Protein AF-A0A9N9E6P3-F1 (afdb_monomer_lite)

InterPro domains:
  IPR013761 Sterile alpha motif/pointed domain superfamily [G3DSA:1.10.150.50] (1-52)

pLDDT: mean 78.27, std 16.49, range [48.97, 97.44]

Sequence (75 aa):
MESHFEILHKEEITGLDFLETTKEKFQSYGLKRGSATRLAKFIADLKKSNTPKSNTGTVYVFVDNSNLFIEGKYT

Foldseek 3Di:
DPDLVNLCVVVVQDPVNLLVDALVNSVVSPDDSVVSVVSNVVSVVVVVVPPPDDPPQWDWDDDPPDPDTDTDHDD

Secondary structure (DSSP, 8-state):
---HHHHHHHTT--HHHHHH--HHHHHHTT--HHHHHHHHHHHHHHHHHTS-----SEEEEE-TTS--EEEEE--

Organism: NCBI:txid144538

Structure (mmCIF, N/CA/C/O backbone):
data_AF-A0A9N9E6P3-F1
#
_entry.id   AF-A0A9N9E6P3-F1
#
loop_
_atom_site.group_PDB
_atom_site.id
_atom_site.type_symbol
_atom_site.label_atom_id
_atom_site.label_alt_id
_atom_site.label_comp_id
_atom_site.label_asym_id
_atom_site.label_entity_id
_atom_site.label_seq_id
_atom_site.pdbx_PDB_ins_code
_atom_site.Cartn_x
_atom_site.Cartn_y
_atom_site.Cartn_z
_atom_site.occupancy
_atom_site.B_iso_or_equiv
_atom_site.auth_seq_id
_atom_site.auth_comp_id
_atom_site.auth_asym_id
_atom_site.auth_atom_id
_atom_site.pdbx_PDB_model_num
ATOM 1 N N . MET A 1 1 ? 9.160 5.871 -19.483 1.00 48.97 1 MET A N 1
ATOM 2 C CA . MET A 1 1 ? 9.195 5.854 -18.007 1.00 48.97 1 MET A CA 1
ATOM 3 C C . MET A 1 1 ? 7.953 5.088 -17.621 1.00 48.97 1 MET A C 1
ATOM 5 O O . MET A 1 1 ? 6.874 5.598 -17.871 1.00 48.97 1 MET A O 1
ATOM 9 N N . GLU A 1 2 ? 8.095 3.841 -17.195 1.00 53.22 2 GLU A N 1
ATOM 10 C CA . GLU A 1 2 ? 6.943 3.030 -16.801 1.00 53.22 2 GLU A CA 1
ATOM 11 C C . GLU A 1 2 ? 6.295 3.700 -15.589 1.00 53.22 2 GLU A C 1
ATOM 13 O O . GLU A 1 2 ? 6.964 3.952 -14.578 1.00 53.22 2 GLU A O 1
ATOM 18 N N . SER A 1 3 ? 5.042 4.129 -15.734 1.00 70.19 3 SER A N 1
ATOM 19 C CA . SER A 1 3 ? 4.332 4.750 -14.625 1.00 70.19 3 SER A CA 1
ATOM 20 C C . SER A 1 3 ? 4.143 3.696 -13.533 1.00 70.19 3 SER A C 1
ATOM 22 O O . SER A 1 3 ? 3.900 2.527 -13.817 1.00 70.19 3 SER A O 1
ATOM 24 N N . HIS A 1 4 ? 4.237 4.076 -12.257 1.00 66.12 4 HIS A N 1
ATOM 25 C CA . HIS A 1 4 ? 4.027 3.124 -11.155 1.00 66.12 4 HIS A CA 1
ATOM 26 C C . HIS A 1 4 ? 2.657 2.408 -11.222 1.00 66.12 4 HIS A C 1
ATOM 28 O O . HIS A 1 4 ? 2.486 1.374 -10.584 1.00 66.12 4 HIS A O 1
ATOM 34 N N . PHE A 1 5 ? 1.701 2.949 -11.988 1.00 72.88 5 PHE A N 1
ATOM 35 C CA . PHE A 1 5 ? 0.390 2.358 -12.252 1.00 72.88 5 PHE A CA 1
ATOM 36 C C . PHE A 1 5 ? 0.438 1.175 -13.227 1.00 72.88 5 PHE A C 1
ATOM 38 O O . PHE A 1 5 ? -0.317 0.224 -13.044 1.00 72.88 5 PHE A O 1
ATOM 45 N N . GLU A 1 6 ? 1.340 1.187 -14.213 1.00 84.69 6 GLU A N 1
ATOM 46 C CA . GLU A 1 6 ? 1.501 0.076 -15.163 1.00 84.69 6 GLU A CA 1
ATOM 47 C C . GLU A 1 6 ? 1.912 -1.218 -14.455 1.00 84.69 6 GLU A C 1
ATOM 49 O O . GLU A 1 6 ? 1.448 -2.288 -14.832 1.00 84.69 6 GLU A O 1
ATOM 54 N N . ILE A 1 7 ? 2.703 -1.123 -13.381 1.00 87.44 7 ILE A N 1
ATOM 55 C CA . ILE A 1 7 ? 3.113 -2.283 -12.576 1.00 87.44 7 ILE A CA 1
ATOM 56 C C . ILE A 1 7 ? 1.901 -2.956 -11.921 1.00 87.44 7 ILE A C 1
ATOM 58 O O . ILE A 1 7 ? 1.748 -4.167 -12.013 1.00 87.44 7 ILE A O 1
ATOM 62 N N . LEU A 1 8 ? 1.010 -2.181 -11.292 1.00 88.06 8 LEU A N 1
ATOM 63 C CA . LEU A 1 8 ? -0.172 -2.742 -10.626 1.00 88.06 8 LEU A CA 1
ATOM 64 C C . LEU A 1 8 ? -1.141 -3.382 -11.628 1.00 88.06 8 LEU A C 1
ATOM 66 O O . LEU A 1 8 ? -1.737 -4.411 -11.330 1.00 88.06 8 LEU A O 1
ATOM 70 N N . HIS A 1 9 ? -1.272 -2.779 -12.812 1.00 88.00 9 HIS A N 1
ATOM 71 C CA . HIS A 1 9 ? -2.097 -3.310 -13.893 1.00 88.00 9 HIS A CA 1
ATOM 72 C C . HIS A 1 9 ? -1.511 -4.598 -14.491 1.00 88.00 9 HIS A C 1
ATOM 74 O O . HIS A 1 9 ? -2.253 -5.535 -14.757 1.00 88.00 9 HIS A O 1
ATOM 80 N N . LYS A 1 10 ? -0.188 -4.664 -14.697 1.00 90.94 10 LYS A N 1
ATOM 81 C CA . LYS A 1 10 ? 0.497 -5.862 -15.218 1.00 90.94 10 LYS A CA 1
ATOM 82 C C . LYS A 1 10 ? 0.397 -7.063 -14.284 1.00 90.94 10 LYS A C 1
ATOM 84 O O . LYS A 1 10 ? 0.271 -8.179 -14.765 1.00 90.94 10 LYS A O 1
ATOM 89 N N . GLU A 1 11 ? 0.437 -6.820 -12.980 1.00 91.69 11 GLU A N 1
ATOM 90 C CA . GLU A 1 11 ? 0.270 -7.853 -11.952 1.00 91.69 11 GLU A CA 1
ATOM 91 C C . GLU A 1 11 ? -1.210 -8.176 -11.665 1.00 91.69 11 GLU A C 1
ATOM 93 O O . GLU A 1 11 ? -1.497 -8.921 -10.733 1.00 91.69 11 GLU A O 1
ATOM 98 N N . GLU A 1 12 ? -2.148 -7.588 -12.424 1.00 91.69 12 GLU A N 1
ATOM 99 C CA . GLU A 1 12 ? -3.602 -7.779 -12.294 1.00 91.69 12 GLU A CA 1
ATOM 100 C C . GLU A 1 12 ? -4.119 -7.610 -10.852 1.00 91.69 12 GLU A C 1
ATOM 102 O O . GLU A 1 12 ? -5.061 -8.273 -10.418 1.00 91.69 12 GLU A O 1
ATOM 107 N N . ILE A 1 13 ? -3.508 -6.696 -10.088 1.00 89.06 13 ILE A N 1
ATOM 108 C CA . ILE A 1 13 ? -3.817 -6.516 -8.667 1.00 89.06 13 ILE A CA 1
ATOM 109 C C . ILE A 1 13 ? -5.209 -5.902 -8.527 1.00 89.06 13 ILE A C 1
ATOM 111 O O . ILE A 1 13 ? -5.426 -4.726 -8.835 1.00 89.06 13 ILE A O 1
ATOM 115 N N . THR A 1 14 ? -6.151 -6.685 -8.003 1.00 89.06 14 THR A N 1
ATOM 116 C CA . THR A 1 14 ? -7.497 -6.200 -7.696 1.00 89.06 14 THR A CA 1
ATOM 117 C C . THR A 1 14 ? -7.512 -5.369 -6.409 1.00 89.06 14 THR A C 1
ATOM 119 O O . THR A 1 14 ? -6.545 -5.327 -5.646 1.00 89.06 14 THR A O 1
ATOM 122 N N . GLY A 1 15 ? -8.631 -4.695 -6.123 1.00 87.38 15 GLY A N 1
ATOM 123 C CA . GLY A 1 15 ? -8.758 -3.872 -4.915 1.00 87.38 15 GLY A CA 1
ATOM 124 C C . GLY A 1 15 ? -8.558 -4.652 -3.608 1.00 87.38 15 GLY A C 1
ATOM 125 O O . GLY A 1 15 ? -7.972 -4.115 -2.668 1.00 87.38 15 GLY A O 1
ATOM 126 N N . LEU A 1 16 ? -8.997 -5.914 -3.547 1.00 88.69 16 LEU A N 1
ATOM 127 C CA . LEU A 1 16 ? -8.802 -6.757 -2.364 1.00 88.69 16 LEU A CA 1
ATOM 128 C C . LEU A 1 16 ? -7.336 -7.185 -2.233 1.00 88.69 16 LEU A C 1
ATOM 130 O O . LEU A 1 16 ? -6.736 -6.984 -1.177 1.00 88.69 16 LEU A O 1
ATOM 134 N N . ASP A 1 17 ? -6.739 -7.668 -3.325 1.00 90.81 17 ASP A N 1
ATOM 135 C CA . ASP A 1 17 ? -5.328 -8.072 -3.358 1.00 90.81 17 ASP A CA 1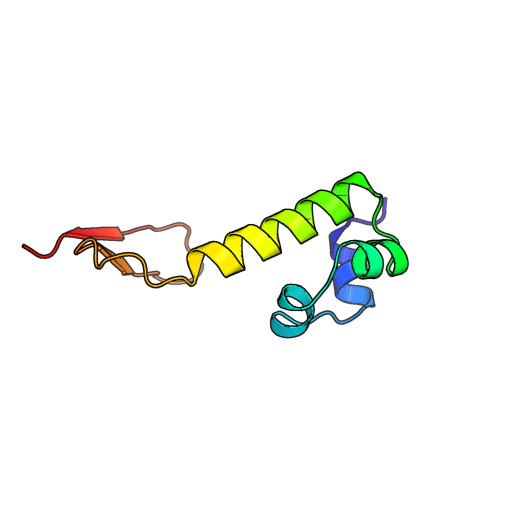
ATOM 136 C C . ASP A 1 17 ? -4.412 -6.911 -2.969 1.00 90.81 17 ASP A C 1
ATOM 138 O O . ASP A 1 17 ? -3.450 -7.079 -2.214 1.00 90.81 17 ASP A O 1
ATOM 142 N N . PHE A 1 18 ? -4.745 -5.697 -3.417 1.00 91.81 18 PHE A N 1
ATOM 143 C CA . PHE A 1 18 ? -4.036 -4.482 -3.042 1.00 91.81 18 PHE A CA 1
ATOM 144 C C . PHE A 1 18 ? -4.029 -4.275 -1.522 1.00 91.81 18 PHE A C 1
ATOM 146 O O . PHE A 1 18 ? -2.976 -4.002 -0.950 1.00 91.81 18 PHE A O 1
ATOM 153 N N . LEU A 1 19 ? -5.169 -4.442 -0.843 1.00 92.38 19 LEU A N 1
ATOM 154 C CA . LEU A 1 19 ? -5.278 -4.270 0.612 1.00 92.38 19 LEU A CA 1
ATOM 155 C C . LEU A 1 19 ? -4.553 -5.364 1.410 1.00 92.38 19 LEU A C 1
ATOM 157 O O . LEU A 1 19 ? -4.199 -5.156 2.576 1.00 92.38 19 LEU A O 1
ATOM 161 N N . GLU A 1 20 ? -4.320 -6.526 0.811 1.00 93.56 20 GLU A N 1
ATOM 162 C CA . GLU A 1 20 ? -3.562 -7.631 1.406 1.00 93.56 20 GLU A CA 1
ATOM 163 C C . GLU A 1 20 ? -2.073 -7.614 1.033 1.00 93.56 20 G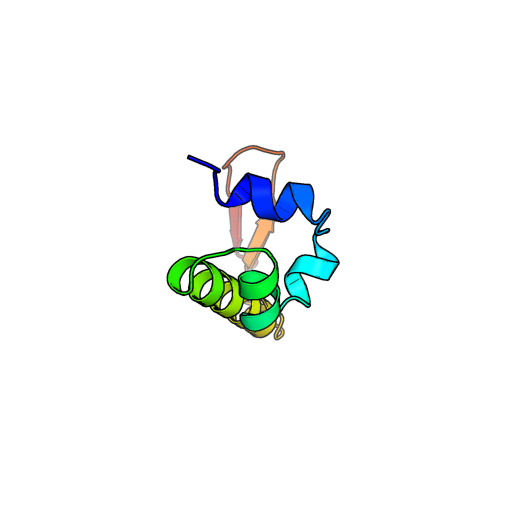LU A C 1
ATOM 165 O O . GLU A 1 20 ? -1.271 -8.374 1.584 1.00 93.56 20 GLU A O 1
ATOM 170 N N . THR A 1 21 ? -1.672 -6.718 0.133 1.00 94.88 21 THR A N 1
ATOM 171 C CA . THR A 1 21 ? -0.293 -6.616 -0.338 1.00 94.88 21 THR A CA 1
ATOM 172 C C . THR A 1 21 ? 0.630 -6.016 0.728 1.00 94.88 21 THR A C 1
ATOM 174 O O . THR A 1 21 ? 0.253 -5.146 1.517 1.00 94.88 21 THR A O 1
ATOM 177 N N . THR A 1 22 ? 1.882 -6.480 0.747 1.00 95.69 22 THR A N 1
ATOM 178 C CA . THR A 1 22 ? 2.939 -5.972 1.630 1.00 95.69 22 THR A CA 1
ATOM 179 C C . THR A 1 22 ? 3.966 -5.155 0.855 1.00 95.69 22 THR A C 1
ATOM 181 O O . THR A 1 22 ? 4.037 -5.186 -0.375 1.00 95.69 22 THR A O 1
ATOM 184 N N . LYS A 1 23 ? 4.822 -4.434 1.582 1.00 97.06 23 LYS A N 1
ATOM 185 C CA . LYS A 1 23 ? 5.942 -3.703 0.983 1.00 97.06 23 LYS A CA 1
ATOM 186 C C . LYS A 1 23 ? 6.856 -4.626 0.168 1.00 97.06 23 LYS A C 1
ATOM 188 O O . LYS A 1 23 ? 7.312 -4.226 -0.897 1.00 97.06 23 LYS A O 1
ATOM 193 N N . GLU A 1 24 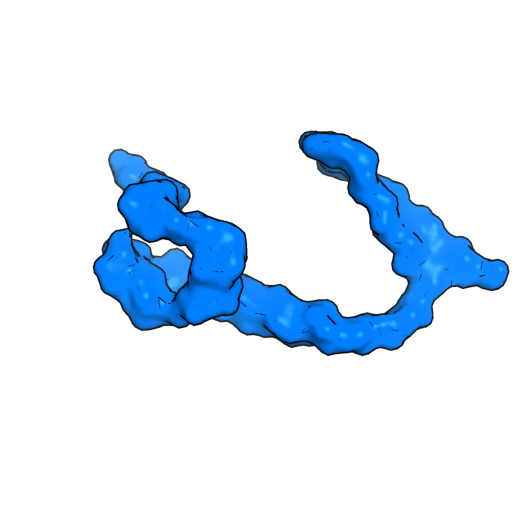? 7.125 -5.827 0.668 1.00 97.44 24 GLU A N 1
ATOM 194 C CA . GLU A 1 24 ? 8.003 -6.816 0.041 1.00 97.44 24 GLU A CA 1
ATOM 195 C C . GLU A 1 24 ? 7.397 -7.321 -1.273 1.00 97.44 24 GLU A C 1
ATOM 197 O O . GLU A 1 24 ? 8.097 -7.354 -2.281 1.00 97.44 24 GLU A O 1
ATOM 202 N N . LYS A 1 25 ? 6.084 -7.602 -1.298 1.00 95.94 25 LYS A N 1
ATOM 203 C CA . LYS A 1 25 ? 5.361 -7.948 -2.534 1.00 95.94 25 LYS A CA 1
ATOM 204 C C . LYS A 1 25 ? 5.397 -6.811 -3.558 1.00 95.94 25 LYS A C 1
ATOM 206 O O . LYS A 1 25 ? 5.719 -7.027 -4.719 1.00 95.94 25 LYS A O 1
ATOM 211 N N . PHE A 1 26 ? 5.169 -5.567 -3.133 1.00 94.75 26 PHE A N 1
ATOM 212 C CA . PHE A 1 26 ? 5.313 -4.420 -4.037 1.00 94.75 26 PHE A CA 1
ATOM 213 C C . PHE A 1 26 ? 6.720 -4.323 -4.640 1.00 94.75 26 PHE A C 1
ATOM 215 O O . PHE A 1 26 ? 6.868 -4.001 -5.817 1.00 94.75 26 PHE A O 1
ATOM 222 N N . GLN A 1 27 ? 7.758 -4.612 -3.852 1.00 95.38 27 GLN A N 1
ATOM 223 C CA . GLN A 1 27 ? 9.130 -4.642 -4.354 1.00 95.38 27 GLN A CA 1
ATOM 224 C C . GLN A 1 27 ? 9.372 -5.798 -5.329 1.00 95.38 27 GLN A C 1
ATOM 226 O O . GLN A 1 27 ? 10.072 -5.581 -6.317 1.00 95.38 27 GLN A O 1
ATOM 231 N N . SER A 1 28 ? 8.784 -6.983 -5.109 1.00 95.25 28 SER A N 1
ATOM 232 C CA . SER A 1 28 ? 8.893 -8.098 -6.062 1.00 95.25 28 SER A CA 1
ATOM 233 C C . SER A 1 28 ? 8.213 -7.807 -7.399 1.00 95.25 28 SER A C 1
ATOM 235 O O . SER A 1 28 ? 8.695 -8.276 -8.420 1.00 95.25 28 SER A O 1
ATOM 237 N N . TYR A 1 29 ? 7.175 -6.966 -7.411 1.00 92.62 29 TYR A N 1
ATOM 238 C CA . TYR A 1 29 ? 6.528 -6.476 -8.638 1.00 92.62 29 TYR A CA 1
ATOM 239 C C . TYR A 1 29 ? 7.345 -5.396 -9.375 1.00 92.62 29 TYR A C 1
ATOM 241 O O . TYR A 1 29 ? 6.945 -4.906 -10.424 1.00 92.62 29 TYR A O 1
ATOM 249 N N . GLY A 1 30 ? 8.489 -4.972 -8.826 1.00 92.06 30 GLY A N 1
ATOM 250 C CA . GLY A 1 30 ? 9.367 -3.976 -9.449 1.00 92.06 30 GLY A CA 1
ATOM 251 C C . GLY A 1 30 ? 9.185 -2.542 -8.945 1.00 92.06 30 GLY A C 1
ATOM 252 O O . GLY A 1 30 ? 9.825 -1.621 -9.463 1.00 92.06 30 GLY A O 1
ATOM 253 N N . LEU A 1 31 ? 8.374 -2.302 -7.903 1.00 91.62 31 LEU A N 1
ATOM 254 C CA . LEU A 1 31 ? 8.295 -0.970 -7.300 1.00 91.62 31 LEU A CA 1
ATOM 255 C C . LEU A 1 31 ? 9.572 -0.635 -6.527 1.00 91.62 31 LEU A C 1
ATOM 257 O O . LEU A 1 31 ? 10.050 -1.376 -5.664 1.00 91.62 31 LEU A O 1
ATOM 261 N N . LYS A 1 32 ? 10.085 0.577 -6.758 1.00 93.38 32 LYS A N 1
ATOM 262 C CA . LYS A 1 32 ? 11.202 1.121 -5.977 1.00 93.38 32 LYS A CA 1
ATOM 263 C C . LYS A 1 32 ? 10.835 1.208 -4.494 1.00 93.38 32 LYS A C 1
ATOM 265 O O . LYS A 1 32 ? 9.694 1.491 -4.128 1.00 93.38 32 LYS A O 1
ATOM 270 N N . ARG A 1 33 ? 11.851 1.076 -3.630 1.00 94.25 33 ARG A N 1
ATOM 271 C CA . ARG A 1 33 ? 11.724 1.112 -2.159 1.00 94.25 33 ARG A CA 1
ATOM 272 C C . ARG A 1 33 ? 10.854 2.263 -1.641 1.00 94.25 33 ARG A C 1
ATOM 274 O O . ARG A 1 33 ? 10.071 2.042 -0.721 1.00 94.25 33 ARG A O 1
ATOM 281 N N . GLY A 1 34 ? 10.981 3.463 -2.213 1.00 93.81 34 GLY A N 1
ATOM 282 C CA . GLY A 1 34 ? 10.173 4.626 -1.832 1.00 93.81 34 GLY A CA 1
ATOM 283 C C . GLY A 1 34 ? 8.679 4.426 -2.106 1.00 93.81 34 GLY A C 1
ATOM 284 O O . GLY A 1 34 ? 7.871 4.528 -1.184 1.00 93.81 34 GLY A O 1
ATOM 285 N N . SER A 1 35 ? 8.324 4.069 -3.344 1.00 91.44 35 SER A N 1
ATOM 286 C CA . SER A 1 35 ? 6.939 3.818 -3.764 1.00 91.44 35 SER A CA 1
ATOM 287 C C . SER A 1 35 ? 6.310 2.668 -2.973 1.00 91.44 35 SER A C 1
ATOM 289 O O . SER A 1 35 ? 5.242 2.843 -2.391 1.00 91.44 35 SER A O 1
ATOM 291 N N . ALA A 1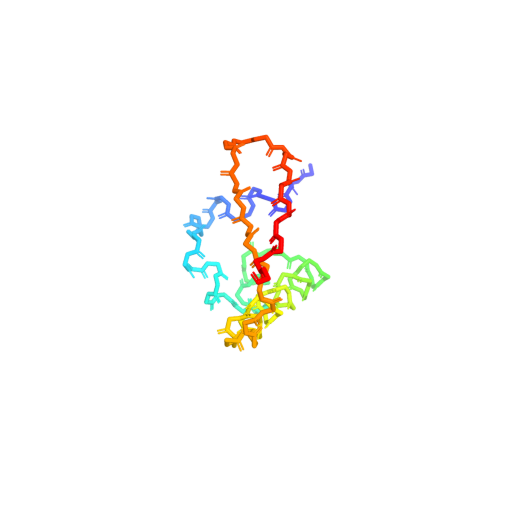 36 ? 7.016 1.539 -2.845 1.00 94.62 36 ALA A N 1
ATOM 292 C CA . ALA A 1 36 ? 6.550 0.380 -2.080 1.00 94.62 36 ALA A CA 1
ATOM 293 C C . ALA A 1 36 ? 6.289 0.715 -0.599 1.00 94.62 36 ALA A C 1
ATOM 295 O O . ALA A 1 36 ? 5.278 0.312 -0.029 1.00 94.62 36 ALA A O 1
ATOM 296 N N . THR A 1 37 ? 7.170 1.508 0.026 1.00 96.31 37 THR A N 1
ATOM 297 C CA . THR A 1 37 ? 6.991 1.941 1.424 1.00 96.31 37 THR A CA 1
ATOM 298 C C . THR A 1 37 ? 5.769 2.848 1.580 1.00 96.31 37 THR A C 1
ATOM 300 O O . THR A 1 37 ? 5.029 2.712 2.553 1.00 96.31 37 THR A O 1
ATOM 303 N N . ARG A 1 38 ? 5.532 3.759 0.626 1.00 94.94 38 ARG A N 1
ATOM 304 C CA . ARG A 1 38 ? 4.386 4.677 0.668 1.00 94.94 38 ARG A CA 1
ATOM 305 C C . ARG A 1 38 ? 3.054 3.933 0.536 1.00 94.94 38 ARG A C 1
ATOM 307 O O . ARG A 1 38 ? 2.142 4.228 1.302 1.00 94.94 38 ARG A O 1
ATOM 314 N N . LEU A 1 39 ? 2.961 2.958 -0.372 1.00 93.31 39 LEU A N 1
ATOM 315 C CA . LEU A 1 39 ? 1.749 2.149 -0.557 1.00 93.31 39 LEU A CA 1
ATOM 316 C C . LEU A 1 39 ? 1.462 1.250 0.651 1.00 93.31 39 LEU A C 1
ATOM 318 O O . LEU A 1 39 ? 0.337 1.230 1.140 1.00 93.31 39 LEU A O 1
ATOM 322 N N . ALA A 1 40 ? 2.478 0.578 1.197 1.00 95.31 40 ALA A N 1
ATOM 323 C CA . ALA A 1 40 ? 2.302 -0.249 2.392 1.00 95.31 40 ALA A CA 1
ATOM 324 C C . ALA A 1 40 ? 1.822 0.571 3.604 1.00 95.31 40 ALA A C 1
ATOM 326 O O . ALA A 1 40 ? 0.949 0.128 4.349 1.00 95.31 40 ALA A O 1
ATOM 327 N N . LYS A 1 41 ? 2.347 1.794 3.780 1.00 94.81 41 LYS A N 1
ATOM 328 C CA . LYS A 1 41 ? 1.873 2.708 4.827 1.00 94.81 41 LYS A CA 1
ATOM 329 C C . LYS A 1 41 ? 0.419 3.127 4.598 1.00 94.81 41 LYS A C 1
ATOM 331 O O . LYS A 1 41 ? -0.365 3.104 5.538 1.00 94.81 41 LYS A O 1
ATOM 336 N N . PHE A 1 42 ? 0.057 3.450 3.357 1.00 92.69 42 PHE A N 1
ATOM 337 C CA . PHE A 1 42 ? -1.318 3.795 2.999 1.00 92.69 42 PHE A CA 1
ATOM 338 C C . PHE A 1 42 ? -2.306 2.666 3.338 1.00 92.69 42 PHE A C 1
ATOM 340 O O . PHE A 1 42 ? -3.325 2.922 3.971 1.00 92.69 42 PHE A O 1
ATOM 347 N N . ILE A 1 43 ? -1.977 1.411 3.014 1.00 93.31 43 ILE A N 1
ATOM 348 C CA . ILE A 1 43 ? -2.794 0.240 3.382 1.00 93.31 43 ILE A CA 1
ATOM 349 C C . ILE A 1 43 ? -2.938 0.113 4.906 1.00 93.31 43 ILE A C 1
ATOM 351 O O . ILE A 1 43 ? -4.030 -0.161 5.405 1.00 93.31 43 ILE A O 1
ATOM 355 N N . ALA A 1 44 ? -1.854 0.318 5.661 1.00 91.62 44 ALA A N 1
ATOM 356 C CA . ALA A 1 44 ? -1.896 0.271 7.122 1.00 91.62 44 ALA A CA 1
ATOM 357 C C . ALA A 1 44 ? -2.803 1.368 7.711 1.00 91.62 44 ALA A C 1
ATOM 359 O O . ALA A 1 44 ? -3.592 1.095 8.618 1.00 91.62 44 ALA A O 1
ATOM 360 N N . ASP A 1 45 ? -2.738 2.584 7.163 1.00 89.31 45 ASP A N 1
ATOM 361 C CA . ASP A 1 45 ? -3.587 3.706 7.572 1.00 89.31 45 ASP A CA 1
ATOM 362 C C . ASP A 1 45 ? -5.071 3.433 7.254 1.00 89.31 45 ASP A C 1
ATOM 364 O O . ASP A 1 45 ? -5.934 3.673 8.103 1.00 89.31 45 ASP A O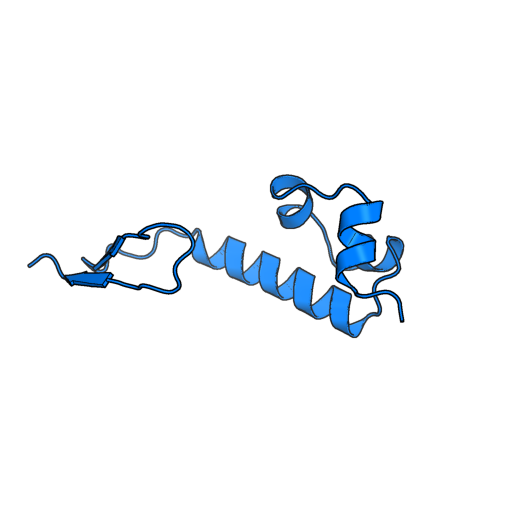 1
ATOM 368 N N . LEU A 1 46 ? -5.371 2.838 6.091 1.00 87.44 46 LEU A N 1
ATOM 369 C CA . LEU A 1 46 ? -6.727 2.400 5.734 1.00 87.44 46 LEU A CA 1
ATOM 370 C C . LEU A 1 46 ? -7.272 1.369 6.729 1.00 87.44 46 LEU A C 1
ATOM 372 O O . LEU A 1 46 ? -8.369 1.542 7.264 1.00 87.44 46 LEU A O 1
ATOM 376 N N . LYS A 1 47 ? -6.490 0.331 7.047 1.00 85.69 47 LYS A N 1
ATOM 377 C CA . LYS A 1 47 ? -6.886 -0.703 8.018 1.00 85.69 47 LYS A CA 1
ATOM 378 C C . LYS A 1 47 ? -7.119 -0.123 9.412 1.00 85.69 47 LYS A C 1
ATOM 380 O O . LYS A 1 47 ? -8.040 -0.544 10.104 1.00 85.69 47 LYS A O 1
ATOM 385 N N . LYS A 1 48 ? -6.338 0.886 9.804 1.00 83.25 48 LYS A N 1
ATOM 386 C CA . LYS A 1 48 ? -6.534 1.616 11.061 1.00 83.25 48 LYS A CA 1
ATOM 387 C C . LYS A 1 48 ? -7.830 2.434 11.059 1.00 83.25 48 LYS A C 1
ATOM 389 O O . LYS A 1 48 ? -8.516 2.475 12.078 1.00 83.25 48 LYS A O 1
ATOM 394 N N . SER A 1 49 ? -8.194 3.046 9.931 1.00 66.25 49 SER A N 1
ATOM 395 C CA . SER A 1 49 ? -9.446 3.808 9.794 1.00 66.25 49 SER A CA 1
ATOM 396 C C . SER A 1 49 ? -10.723 2.959 9.747 1.00 66.25 49 SER A C 1
ATOM 398 O O . SER A 1 49 ? -11.796 3.508 9.966 1.00 66.25 49 SER A O 1
ATOM 400 N N . ASN A 1 50 ? -10.603 1.641 9.534 1.00 59.28 50 ASN A N 1
ATOM 401 C CA . ASN A 1 50 ? -11.707 0.675 9.633 1.00 59.28 50 ASN A CA 1
ATOM 402 C C . ASN A 1 50 ? -12.003 0.232 11.076 1.00 59.28 50 ASN A C 1
ATOM 404 O O . ASN A 1 50 ? -12.905 -0.574 11.302 1.00 59.28 50 ASN A O 1
ATOM 408 N N . THR A 1 51 ? -11.277 0.753 12.071 1.00 50.62 51 THR A N 1
ATOM 409 C CA . THR A 1 51 ? -11.824 0.779 13.434 1.00 50.62 51 THR A CA 1
ATOM 410 C C . THR A 1 51 ? -13.110 1.607 13.405 1.00 50.62 51 THR A C 1
ATOM 412 O O . THR A 1 51 ? -13.131 2.619 12.702 1.00 50.62 51 THR A O 1
ATOM 415 N N . PRO A 1 52 ? -14.196 1.211 14.099 1.00 52.66 52 PRO A N 1
ATOM 416 C CA . PRO A 1 52 ? -15.395 2.030 14.132 1.00 52.66 52 PRO A CA 1
ATOM 417 C C . PRO A 1 52 ? -14.986 3.406 14.656 1.00 52.66 52 PRO A C 1
ATOM 419 O O . PRO A 1 52 ? -14.668 3.555 15.838 1.00 52.66 52 PRO A O 1
ATOM 422 N N . LYS A 1 53 ? -14.937 4.414 13.776 1.00 58.22 53 LYS A N 1
ATOM 423 C CA . LYS A 1 53 ? -14.931 5.804 14.223 1.00 58.22 53 LYS A CA 1
ATOM 424 C C . LYS A 1 53 ? -16.139 5.910 15.140 1.00 58.22 53 LYS A C 1
ATOM 426 O O . LYS A 1 53 ? -17.233 5.501 14.740 1.00 58.22 53 LYS A O 1
ATOM 431 N N . SER A 1 54 ? -15.943 6.410 16.361 1.00 56.34 54 SER A N 1
ATOM 432 C CA . SER A 1 54 ? -17.077 6.839 17.174 1.00 56.34 54 SER A CA 1
ATOM 433 C C . SER A 1 54 ? -17.992 7.650 16.263 1.00 56.34 54 SER A C 1
ATOM 435 O O . SER A 1 54 ? -17.516 8.472 15.478 1.00 56.34 54 SER A O 1
ATOM 437 N N . ASN A 1 55 ? -19.278 7.324 16.274 1.00 56.38 55 ASN A N 1
ATOM 438 C CA . ASN A 1 55 ? -20.280 7.970 15.445 1.00 56.38 55 ASN A CA 1
ATOM 439 C C . ASN A 1 55 ? -20.209 9.492 15.651 1.00 56.38 55 ASN A C 1
ATOM 441 O O . ASN A 1 55 ? -20.737 10.035 16.612 1.00 56.38 55 ASN A O 1
ATOM 445 N N . THR A 1 56 ? -19.551 10.205 14.738 1.00 60.38 56 THR A N 1
ATOM 446 C CA . THR A 1 56 ? -19.372 11.661 14.847 1.00 60.38 56 THR A CA 1
ATOM 447 C C . THR A 1 56 ? -20.664 12.429 14.552 1.00 60.38 56 THR A C 1
ATOM 449 O O . THR A 1 56 ? -20.674 13.655 14.611 1.00 60.38 56 THR A O 1
ATOM 452 N N . GLY A 1 57 ? -21.745 11.722 14.199 1.00 61.28 57 GLY A N 1
ATOM 453 C CA . GLY A 1 57 ? -22.976 12.307 13.664 1.00 61.28 57 GLY A CA 1
ATOM 454 C C . GLY A 1 57 ? -22.815 12.852 12.242 1.00 61.28 57 GLY A C 1
ATOM 455 O O . GLY A 1 57 ? -23.705 13.548 11.759 1.00 61.28 57 GLY A O 1
ATOM 456 N N . THR A 1 58 ? -21.688 12.559 11.582 1.00 57.91 58 THR A N 1
ATOM 457 C CA . THR A 1 58 ? -21.373 13.034 10.231 1.00 57.91 58 THR A CA 1
ATOM 458 C C . THR A 1 58 ? -21.749 11.978 9.201 1.00 57.91 58 THR A C 1
ATOM 460 O O . THR A 1 58 ? -21.257 10.850 9.262 1.00 57.91 58 THR A O 1
ATOM 463 N N . VAL A 1 59 ? -22.594 12.350 8.239 1.00 62.53 59 VAL A N 1
ATOM 464 C CA . VAL A 1 59 ? -22.921 11.510 7.078 1.00 62.53 59 VAL A CA 1
ATOM 465 C C . VAL A 1 59 ? -22.177 12.047 5.859 1.00 62.53 59 VAL A C 1
ATOM 467 O O . VAL A 1 59 ? -22.267 13.236 5.556 1.00 62.53 59 VAL A O 1
ATOM 470 N N . TYR A 1 60 ? -21.458 11.161 5.165 1.00 59.78 60 TYR A N 1
ATOM 471 C CA . TYR A 1 60 ? -20.797 11.459 3.895 1.00 59.78 60 TYR A CA 1
ATOM 472 C C . TYR A 1 60 ? -21.587 10.822 2.756 1.00 59.78 60 TYR A C 1
ATOM 474 O O . TYR A 1 60 ? -21.756 9.602 2.725 1.00 59.78 60 TYR A O 1
ATOM 482 N N . VAL A 1 61 ? -22.063 11.645 1.824 1.00 62.06 61 VAL A N 1
ATOM 483 C CA . VAL A 1 61 ? -22.737 11.185 0.605 1.00 62.06 61 VAL A CA 1
ATOM 484 C C . VAL A 1 61 ? -21.827 11.470 -0.579 1.00 62.06 61 VAL A C 1
ATOM 486 O O . VAL A 1 61 ? -21.451 12.618 -0.813 1.00 62.06 61 VAL A O 1
ATOM 489 N N . PHE A 1 62 ? -21.480 10.421 -1.320 1.00 54.81 62 PHE A N 1
ATOM 490 C CA . PHE A 1 62 ? -20.770 10.538 -2.589 1.00 54.81 62 PHE A CA 1
ATOM 491 C C . PHE A 1 62 ? -21.803 10.581 -3.711 1.00 54.81 62 PHE A C 1
ATOM 493 O O . PHE A 1 62 ? -22.611 9.661 -3.835 1.00 54.81 62 PHE A O 1
ATOM 500 N N . VAL A 1 63 ? -21.787 11.657 -4.498 1.00 57.47 63 VAL A N 1
ATOM 501 C CA . VAL A 1 63 ? -22.643 11.805 -5.679 1.00 57.47 63 VAL A CA 1
ATOM 502 C C . VAL A 1 63 ? -21.756 11.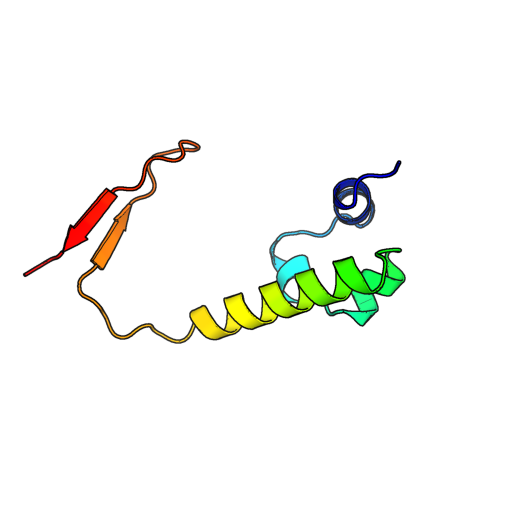709 -6.916 1.00 57.47 63 VAL A C 1
ATOM 504 O O . VAL A 1 63 ? -21.098 12.674 -7.307 1.00 57.47 63 VAL A O 1
ATOM 507 N N . ASP A 1 64 ? -21.762 10.510 -7.497 1.00 71.06 64 ASP A N 1
ATOM 508 C CA . ASP A 1 64 ? -21.114 10.108 -8.747 1.00 71.06 64 ASP A CA 1
ATOM 509 C C . ASP A 1 64 ? -19.588 10.348 -8.771 1.00 71.06 64 ASP A C 1
ATOM 511 O O . ASP A 1 64 ? -18.987 10.739 -7.774 1.00 71.06 64 ASP A O 1
ATOM 515 N N . ASN A 1 65 ? -18.922 10.108 -9.911 1.00 54.59 65 ASN A N 1
ATOM 516 C CA . ASN A 1 65 ? -17.469 10.312 -10.113 1.00 54.59 65 ASN A CA 1
ATOM 517 C C . ASN A 1 65 ? -17.018 11.793 -10.030 1.00 54.59 65 ASN A C 1
ATOM 519 O O . ASN A 1 65 ? -15.985 12.177 -10.581 1.00 54.59 65 ASN A O 1
ATOM 523 N N . SER A 1 66 ? -17.804 12.645 -9.381 1.00 56.38 66 SER A N 1
ATOM 524 C CA . SER A 1 66 ? -17.509 14.050 -9.155 1.00 56.38 66 SER A CA 1
ATOM 525 C C . SER A 1 66 ? -16.755 14.216 -7.837 1.00 56.38 66 SER A C 1
ATOM 527 O O . SER A 1 66 ? -17.034 13.542 -6.851 1.00 56.38 66 SER A O 1
ATOM 529 N N . ASN A 1 67 ? -15.853 15.194 -7.765 1.00 56.44 67 ASN A N 1
ATOM 530 C CA . ASN A 1 67 ? -15.191 15.598 -6.514 1.00 56.44 67 ASN A CA 1
ATOM 531 C C . ASN A 1 67 ? -16.131 16.389 -5.573 1.00 56.44 67 ASN A C 1
ATOM 533 O O . ASN A 1 67 ? -15.678 17.260 -4.830 1.00 56.44 67 ASN A O 1
ATOM 537 N N . LEU A 1 68 ? -17.445 16.157 -5.649 1.00 54.22 68 LEU A N 1
ATOM 538 C CA . LEU A 1 68 ? -18.434 16.866 -4.849 1.00 54.22 68 LEU A CA 1
ATOM 539 C C . LEU A 1 68 ? -18.582 16.173 -3.494 1.00 54.22 68 LEU A C 1
ATOM 541 O O . LEU A 1 68 ? -18.916 14.993 -3.419 1.00 54.22 68 LEU A O 1
ATOM 545 N N . PHE A 1 69 ? -18.342 16.931 -2.427 1.00 57.28 69 PHE A N 1
ATOM 546 C CA . PHE A 1 69 ? -18.401 16.460 -1.050 1.00 57.28 69 PHE A CA 1
ATOM 547 C C . PHE A 1 69 ? -19.490 17.217 -0.291 1.00 57.28 69 PHE A C 1
ATOM 549 O O . PHE A 1 69 ? -19.435 18.443 -0.195 1.00 57.28 69 PHE A O 1
ATOM 556 N N . ILE A 1 70 ? -20.472 16.488 0.242 1.00 66.56 70 ILE A N 1
ATOM 557 C CA . ILE A 1 70 ? -21.531 17.050 1.086 1.00 66.56 70 ILE A CA 1
ATOM 558 C C . ILE A 1 70 ? -21.349 16.501 2.500 1.00 66.56 70 ILE A C 1
ATOM 560 O O . ILE A 1 70 ? -21.399 15.289 2.714 1.00 66.56 70 ILE A O 1
ATOM 564 N N . GLU A 1 71 ? -21.148 17.408 3.455 1.00 63.28 71 GLU A N 1
ATOM 565 C CA . GLU A 1 71 ? -21.079 17.103 4.881 1.00 63.28 71 GLU A CA 1
ATOM 566 C C . GLU A 1 71 ? -22.369 17.565 5.568 1.00 63.28 71 GLU A C 1
ATOM 568 O O . GLU A 1 71 ? -22.710 18.748 5.539 1.00 63.28 71 GLU A O 1
ATOM 573 N N . GLY A 1 72 ? -23.091 16.629 6.188 1.00 61.47 72 GLY A N 1
ATOM 574 C CA . GLY A 1 72 ? -24.257 16.914 7.024 1.00 61.47 72 GLY A CA 1
ATOM 575 C C . GLY A 1 72 ? -24.035 16.425 8.452 1.00 61.47 72 GLY A C 1
ATOM 576 O O . GLY A 1 72 ? -23.562 15.304 8.656 1.00 61.47 72 GLY A O 1
ATOM 577 N N . LYS A 1 73 ? -24.390 17.255 9.439 1.00 65.31 73 LYS A N 1
ATOM 578 C CA . LYS A 1 73 ? -24.391 16.890 10.860 1.00 65.31 73 LYS A CA 1
ATOM 579 C C . LYS A 1 73 ? -25.825 16.626 11.309 1.00 65.31 73 LYS A C 1
ATOM 581 O O . LYS A 1 73 ? -26.659 17.524 11.232 1.00 65.31 73 LYS A O 1
ATOM 586 N N . TYR A 1 74 ? -26.098 15.414 11.780 1.00 58.69 74 TYR A N 1
ATOM 587 C CA . TYR A 1 74 ? -27.375 15.087 12.413 1.00 58.69 74 TYR A CA 1
ATOM 588 C C . TYR A 1 74 ? -27.319 15.520 13.887 1.00 58.69 74 TYR A C 1
ATOM 590 O O . TYR A 1 74 ? -26.425 15.081 14.615 1.00 58.69 74 TYR A O 1
ATOM 598 N N . THR A 1 75 ? -28.214 16.421 14.300 1.00 64.12 75 THR A N 1
ATOM 599 C CA . THR A 1 75 ? -28.399 16.858 15.699 1.00 64.12 75 THR A CA 1
ATOM 600 C C . THR A 1 75 ? -29.652 16.250 16.287 1.00 64.12 75 THR A C 1
ATOM 602 O O . THR A 1 75 ? -30.679 16.304 15.574 1.00 64.12 75 THR A O 1
#

Radius of gyration: 16.56 Å; chains: 1; bounding box: 40×25×35 Å